Protein AF-A0A2X3H279-F1 (afdb_monomer_lite)

Organism: NCBI:txid1671902

Foldseek 3Di:
DPPPDDPQVVCVVCLVPADLVDAADEDEPQAALDWDDRRSDTYQRPPLLLQHWHKDWDDDPNDIDIDIDGRDDDHPNPDDGHHHD

Structure (mmCIF, N/CA/C/O backbone):
data_AF-A0A2X3H279-F1
#
_entry.id   AF-A0A2X3H279-F1
#
loop_
_atom_site.group_PDB
_atom_site.id
_atom_site.type_symbol
_atom_site.label_atom_id
_atom_site.label_alt_id
_atom_site.label_comp_id
_atom_site.label_asym_id
_atom_site.label_entity_id
_atom_site.label_seq_id
_atom_site.pdbx_PDB_ins_code
_atom_site.Cartn_x
_atom_site.Cartn_y
_atom_site.Cartn_z
_atom_site.occupancy
_atom_site.B_iso_or_equiv
_atom_site.auth_seq_id
_atom_site.auth_comp_id
_atom_site.auth_asym_id
_atom_site.auth_atom_id
_atom_site.pdbx_PDB_model_num
ATOM 1 N N . MET A 1 1 ? 4.939 -20.579 1.468 1.00 60.56 1 MET A N 1
ATOM 2 C CA . MET A 1 1 ? 4.066 -19.921 0.472 1.00 60.56 1 MET A CA 1
ATOM 3 C C . MET A 1 1 ? 4.070 -20.759 -0.786 1.00 60.56 1 MET A C 1
ATOM 5 O O . MET A 1 1 ? 5.153 -21.037 -1.288 1.00 60.56 1 MET A O 1
ATOM 9 N N . ASN A 1 2 ? 2.898 -21.178 -1.260 1.00 72.44 2 ASN A N 1
ATOM 10 C CA . ASN A 1 2 ? 2.780 -21.763 -2.590 1.00 72.44 2 ASN A CA 1
ATOM 11 C C . ASN A 1 2 ? 2.795 -20.612 -3.608 1.00 72.44 2 ASN A C 1
ATOM 13 O O . ASN A 1 2 ? 1.825 -19.860 -3.688 1.00 72.44 2 ASN A O 1
ATOM 17 N N . ARG A 1 3 ? 3.914 -20.437 -4.319 1.00 76.06 3 ARG A N 1
ATOM 18 C CA . ARG A 1 3 ? 4.103 -19.324 -5.265 1.00 76.06 3 ARG A CA 1
ATOM 19 C C . ARG A 1 3 ? 3.278 -19.480 -6.544 1.00 76.06 3 ARG A C 1
ATOM 21 O O . ARG A 1 3 ? 3.140 -18.499 -7.268 1.00 76.06 3 ARG A O 1
ATOM 28 N N . ASP A 1 4 ? 2.713 -20.662 -6.770 1.00 84.44 4 ASP A N 1
ATOM 29 C CA . ASP A 1 4 ? 1.917 -20.981 -7.957 1.00 84.44 4 ASP A CA 1
ATOM 30 C C . ASP A 1 4 ? 0.455 -20.536 -7.813 1.00 84.44 4 ASP A C 1
ATOM 32 O O . ASP A 1 4 ? -0.291 -20.491 -8.789 1.00 84.44 4 ASP A O 1
ATOM 36 N N . MET A 1 5 ? 0.032 -20.175 -6.598 1.00 87.75 5 MET A N 1
ATOM 37 C CA . MET A 1 5 ? -1.305 -19.640 -6.357 1.00 87.75 5 MET A CA 1
ATOM 38 C C . MET A 1 5 ? -1.429 -18.188 -6.841 1.00 87.75 5 MET A C 1
ATOM 40 O O . MET A 1 5 ? -0.469 -17.419 -6.723 1.00 87.75 5 MET A O 1
ATOM 44 N N . PRO A 1 6 ? -2.617 -17.745 -7.286 1.00 91.00 6 PRO A N 1
ATOM 45 C CA . PRO A 1 6 ? -2.872 -16.336 -7.563 1.00 91.00 6 PRO A CA 1
ATOM 46 C C . PRO A 1 6 ? -2.506 -15.438 -6.373 1.00 91.00 6 PRO A C 1
ATOM 48 O O . PRO A 1 6 ? -2.825 -15.744 -5.222 1.00 91.00 6 PRO A O 1
ATOM 51 N N . THR A 1 7 ? -1.870 -14.293 -6.640 1.00 91.50 7 THR A N 1
ATOM 52 C CA . THR A 1 7 ? -1.394 -13.361 -5.600 1.00 91.50 7 THR A CA 1
ATOM 53 C C . THR A 1 7 ? -2.489 -12.977 -4.601 1.00 91.50 7 THR A C 1
ATOM 55 O O . THR A 1 7 ? -2.249 -12.962 -3.398 1.00 91.50 7 THR A O 1
ATOM 58 N N . GLN A 1 8 ? -3.709 -12.719 -5.082 1.00 92.81 8 GLN A N 1
ATOM 59 C CA . GLN A 1 8 ? -4.858 -12.386 -4.235 1.00 92.81 8 GLN A CA 1
ATOM 60 C C . GLN A 1 8 ? -5.191 -13.506 -3.235 1.00 92.81 8 GLN A C 1
ATOM 62 O O . GLN A 1 8 ? -5.506 -13.223 -2.080 1.00 92.81 8 GLN A O 1
ATOM 67 N N . GLU A 1 9 ? -5.096 -14.772 -3.649 1.00 92.81 9 GLU A N 1
ATOM 68 C CA . GLU A 1 9 ? -5.380 -15.927 -2.790 1.00 92.81 9 GLU A CA 1
ATOM 69 C C . GLU A 1 9 ? -4.302 -16.113 -1.723 1.00 92.81 9 GLU A C 1
ATOM 71 O O . GLU A 1 9 ? -4.619 -16.330 -0.552 1.00 92.81 9 GLU A O 1
ATOM 76 N N . GLN A 1 10 ? -3.031 -15.929 -2.098 1.00 92.31 10 GLN A N 1
ATOM 77 C CA . GLN A 1 10 ? -1.913 -15.947 -1.149 1.00 92.31 10 GLN A CA 1
ATOM 78 C C . GLN A 1 10 ? -2.057 -14.877 -0.057 1.00 92.31 10 GLN A C 1
ATOM 80 O O . GLN A 1 10 ? -1.531 -15.051 1.039 1.00 92.31 10 GLN A O 1
ATOM 85 N N . LEU A 1 11 ? -2.775 -13.786 -0.337 1.00 94.69 11 LEU A N 1
ATOM 86 C CA . LEU A 1 11 ? -2.971 -12.662 0.575 1.00 94.69 11 LEU A CA 1
ATOM 87 C C . LEU A 1 11 ? -4.273 -12.726 1.385 1.00 94.69 11 LEU A C 1
ATOM 89 O O . LEU A 1 11 ? -4.519 -11.834 2.197 1.00 94.69 11 LEU A O 1
ATOM 93 N N . LEU A 1 12 ? -5.105 -13.763 1.236 1.00 95.19 12 LEU A N 1
ATOM 94 C CA . LEU A 1 12 ? -6.373 -13.864 1.977 1.00 95.19 12 LEU A CA 1
ATOM 95 C C . LEU A 1 12 ? -6.193 -13.861 3.503 1.00 95.19 12 LEU A C 1
ATOM 97 O O . LEU A 1 12 ? -7.100 -13.433 4.220 1.00 95.19 12 LEU A O 1
ATOM 101 N N . PHE A 1 13 ? -5.019 -14.257 4.008 1.00 94.75 13 PHE A N 1
ATOM 102 C CA . PHE A 1 13 ? -4.697 -14.155 5.434 1.00 94.75 13 PHE A CA 1
ATOM 103 C C . PHE A 1 13 ? -4.797 -12.711 5.957 1.00 94.75 13 PHE A C 1
ATOM 105 O O . PHE A 1 13 ? -5.175 -12.518 7.109 1.00 94.75 13 PHE A O 1
ATOM 112 N N . LEU A 1 14 ? -4.570 -11.694 5.110 1.00 96.44 14 LEU A N 1
ATOM 113 C CA . LEU A 1 14 ? -4.723 -10.287 5.490 1.00 96.44 14 LEU A CA 1
ATOM 114 C C . LEU A 1 14 ? -6.145 -9.978 5.963 1.00 96.44 14 LEU A C 1
ATOM 116 O O . LEU A 1 14 ? -6.303 -9.228 6.918 1.00 96.44 14 LEU A O 1
ATOM 120 N N . LYS A 1 15 ? -7.172 -10.576 5.339 1.00 96.56 15 LYS A N 1
ATOM 121 C CA . LYS A 1 15 ? -8.567 -10.435 5.789 1.00 96.56 15 LYS A CA 1
ATOM 122 C C . LYS A 1 15 ? -8.815 -11.147 7.116 1.00 96.56 15 LYS A C 1
ATOM 124 O O . LYS A 1 15 ? -9.566 -10.633 7.934 1.00 96.56 15 LYS A O 1
ATOM 129 N N . LYS A 1 16 ? -8.198 -12.314 7.324 1.00 96.31 16 LYS A N 1
ATOM 130 C CA . LYS A 1 16 ? -8.349 -13.113 8.551 1.00 96.31 16 LYS A CA 1
ATOM 131 C C . LYS A 1 16 ? -7.690 -12.448 9.763 1.00 96.31 16 LYS A C 1
ATOM 133 O O . LYS A 1 16 ? -8.200 -12.559 10.869 1.00 96.31 16 LYS A O 1
ATOM 138 N N . GLU A 1 17 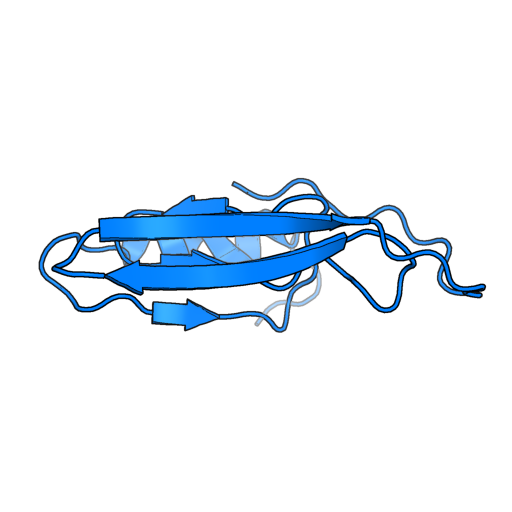? -6.559 -11.783 9.555 1.00 96.50 17 GLU A N 1
ATOM 139 C CA . GLU A 1 17 ? -5.750 -11.163 10.613 1.00 96.50 17 GLU A CA 1
ATOM 140 C C . GLU A 1 17 ? -5.995 -9.656 10.783 1.00 96.50 17 GLU A C 1
ATOM 142 O O . GLU A 1 17 ? -5.348 -9.006 11.609 1.00 96.50 17 GLU A O 1
ATOM 147 N N . ALA A 1 18 ? -6.851 -9.069 9.951 1.00 97.50 18 ALA A N 1
ATOM 148 C CA . ALA A 1 18 ? -7.268 -7.682 10.066 1.00 97.50 18 ALA A CA 1
ATOM 149 C C . ALA A 1 18 ? -8.128 -7.493 11.328 1.00 97.50 18 ALA A C 1
ATOM 151 O O . ALA A 1 18 ? -9.054 -8.264 11.567 1.00 97.50 18 ALA A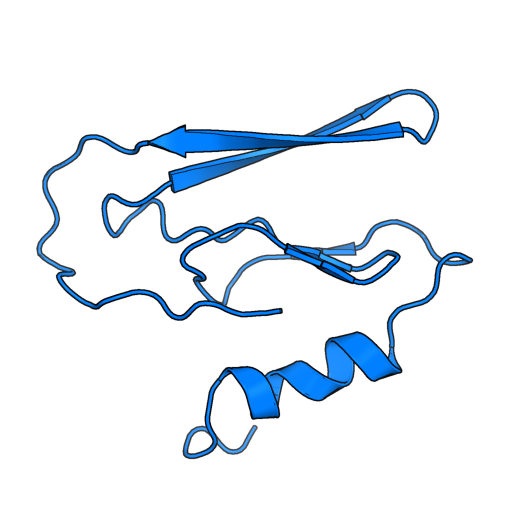 O 1
ATOM 152 N N . SER A 1 19 ? -7.813 -6.467 12.122 1.00 97.62 19 SER A N 1
ATOM 153 C CA . SER A 1 19 ? -8.592 -6.060 13.299 1.00 97.62 19 SER A CA 1
ATOM 154 C C . SER A 1 19 ? -8.604 -4.538 13.425 1.00 97.62 19 SER A C 1
ATOM 156 O O . SER A 1 19 ? -7.557 -3.912 13.286 1.00 97.62 19 SER A O 1
ATOM 158 N N . ASN A 1 20 ? -9.753 -3.925 13.720 1.00 94.56 20 ASN A N 1
ATOM 159 C CA . ASN A 1 20 ? -9.826 -2.489 14.034 1.00 94.56 20 ASN A CA 1
ATOM 160 C C . ASN A 1 20 ? -9.293 -2.151 15.437 1.00 94.56 20 ASN A C 1
ATOM 162 O O . ASN A 1 20 ? -9.007 -0.987 15.701 1.00 94.56 20 ASN A O 1
ATOM 166 N N . ASP A 1 21 ? -9.123 -3.154 16.300 1.00 96.12 21 ASP A N 1
AT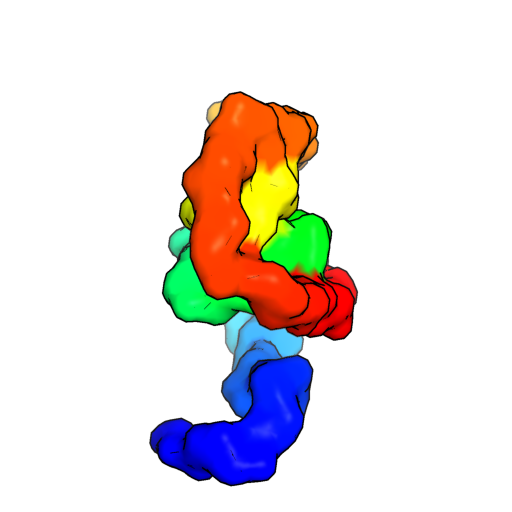OM 167 C CA . ASP A 1 21 ? -8.651 -2.981 17.680 1.00 96.12 21 ASP A CA 1
ATOM 168 C C . ASP A 1 21 ? -7.117 -3.017 17.789 1.00 96.12 21 ASP A C 1
ATOM 170 O O . ASP A 1 21 ? -6.552 -2.861 18.870 1.00 96.12 21 ASP A O 1
ATOM 174 N N . LEU A 1 22 ? -6.423 -3.238 16.668 1.00 95.44 22 LEU A N 1
ATOM 175 C CA . LEU A 1 22 ? -4.967 -3.292 16.597 1.00 95.44 22 LEU A CA 1
ATOM 176 C C . LEU A 1 22 ? -4.391 -2.049 15.897 1.00 95.44 22 LEU A C 1
ATOM 178 O O . LEU A 1 22 ? -5.047 -1.465 15.030 1.00 95.44 22 LEU A O 1
ATOM 182 N N . PRO A 1 23 ? -3.134 -1.665 16.198 1.00 95.62 23 PRO A N 1
ATOM 183 C CA . PRO A 1 23 ? -2.461 -0.569 15.507 1.00 95.62 23 PRO A CA 1
ATOM 184 C C . PRO A 1 23 ? -2.396 -0.776 13.991 1.00 95.62 23 PRO A C 1
ATOM 186 O O . PRO A 1 23 ? -2.391 -1.912 13.501 1.00 95.62 23 PRO A O 1
ATOM 189 N N . PHE A 1 24 ? -2.281 0.325 13.243 1.00 96.94 24 PHE A N 1
ATOM 190 C CA . PHE A 1 24 ? -2.064 0.262 11.801 1.00 96.94 24 PHE A CA 1
ATOM 191 C C . PHE A 1 24 ? -0.775 -0.496 11.468 1.00 96.94 24 PHE A C 1
ATOM 193 O O . PHE A 1 24 ? 0.311 -0.137 11.917 1.00 96.94 24 PHE A O 1
ATOM 200 N N . HIS A 1 25 ? -0.904 -1.519 10.631 1.00 97.38 25 HIS A N 1
ATOM 201 C CA . HIS A 1 25 ? 0.201 -2.235 10.020 1.00 97.38 25 HIS A CA 1
ATOM 202 C C . HIS A 1 25 ? 0.354 -1.750 8.579 1.00 97.38 25 HIS A C 1
ATOM 204 O O . HIS A 1 25 ? -0.452 -2.099 7.715 1.00 97.38 25 HIS A O 1
ATOM 210 N N . PHE A 1 26 ? 1.381 -0.940 8.336 1.00 98.00 26 PHE A N 1
ATOM 211 C CA . PHE A 1 26 ? 1.751 -0.488 6.999 1.00 98.00 26 PHE A CA 1
ATOM 212 C C . PHE A 1 26 ? 2.673 -1.505 6.349 1.00 98.00 26 PHE A C 1
ATOM 214 O O . PHE A 1 26 ? 3.663 -1.910 6.955 1.00 98.00 26 PHE A O 1
ATOM 221 N N . PHE A 1 27 ? 2.366 -1.905 5.122 1.00 97.50 27 PHE A N 1
ATOM 222 C CA . PHE A 1 27 ? 3.150 -2.913 4.424 1.00 97.50 27 PHE A CA 1
ATOM 223 C C . PHE A 1 27 ? 3.241 -2.649 2.921 1.00 97.50 27 PH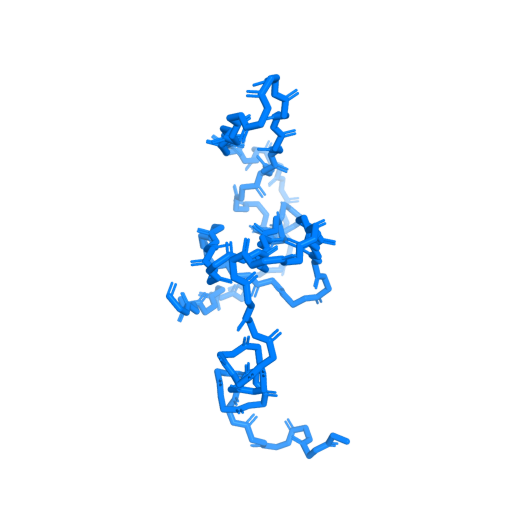E A C 1
ATOM 225 O O . PHE A 1 27 ? 2.462 -1.897 2.329 1.00 97.50 27 PHE A O 1
ATOM 232 N N . GLY A 1 28 ? 4.229 -3.300 2.316 1.00 95.31 28 GLY A N 1
ATOM 233 C CA . GLY A 1 28 ? 4.481 -3.301 0.882 1.00 95.31 28 GLY A CA 1
ATOM 234 C C . GLY A 1 28 ? 4.874 -4.696 0.411 1.00 95.31 28 GLY A C 1
ATOM 235 O O . GLY A 1 28 ? 4.237 -5.665 0.818 1.00 95.31 28 GLY A O 1
ATOM 236 N N . HIS A 1 29 ? 5.937 -4.795 -0.391 1.00 93.75 29 HIS A N 1
ATOM 237 C CA . HIS A 1 29 ? 6.537 -6.032 -0.917 1.00 93.75 29 HIS A CA 1
ATOM 238 C C . HIS A 1 29 ? 5.768 -6.691 -2.071 1.00 93.75 29 HIS A C 1
ATOM 240 O O . HIS A 1 29 ? 6.390 -7.236 -2.982 1.00 93.75 29 HIS A O 1
ATOM 246 N N . VAL A 1 30 ? 4.435 -6.643 -2.049 1.00 93.88 30 VAL A N 1
ATOM 247 C CA . VAL A 1 30 ? 3.595 -7.091 -3.165 1.00 93.88 30 VAL A CA 1
ATOM 248 C C . VAL A 1 30 ? 2.996 -5.878 -3.863 1.00 93.88 30 VAL A C 1
ATOM 250 O O . VAL A 1 30 ? 2.087 -5.238 -3.331 1.00 93.88 30 VAL A O 1
ATOM 253 N N . ALA A 1 31 ? 3.488 -5.587 -5.066 1.00 95.44 31 ALA A N 1
ATOM 254 C CA . ALA A 1 31 ? 3.013 -4.464 -5.859 1.00 95.44 31 ALA A CA 1
ATOM 255 C C . ALA A 1 31 ? 1.557 -4.664 -6.327 1.00 95.44 31 ALA A C 1
ATOM 257 O O . ALA A 1 31 ? 1.201 -5.714 -6.869 1.00 95.44 31 ALA A O 1
ATOM 258 N N . SER A 1 32 ? 0.730 -3.635 -6.141 1.00 96.94 32 SER A N 1
ATOM 259 C CA . SER A 1 32 ? -0.663 -3.544 -6.607 1.00 96.94 32 SER A CA 1
ATOM 260 C C . SER A 1 32 ? -0.835 -2.305 -7.481 1.00 96.94 32 SER A C 1
ATOM 262 O O . SER A 1 32 ? -0.114 -1.323 -7.315 1.00 96.94 32 SER A O 1
ATOM 264 N N . ALA A 1 33 ? -1.811 -2.318 -8.386 1.00 96.88 33 ALA A N 1
ATOM 265 C CA . ALA A 1 33 ? -2.150 -1.152 -9.198 1.00 96.88 33 ALA A CA 1
ATOM 266 C C . ALA A 1 33 ? -2.553 0.049 -8.322 1.00 96.88 33 ALA A C 1
ATOM 268 O O . ALA A 1 33 ? -2.155 1.178 -8.599 1.00 96.88 33 ALA A O 1
ATOM 269 N N . ASN A 1 34 ? -3.270 -0.211 -7.222 1.00 97.69 34 ASN A N 1
ATOM 270 C CA . ASN A 1 34 ? -3.718 0.798 -6.266 1.00 97.69 34 ASN A CA 1
ATOM 271 C C . ASN A 1 34 ? -3.359 0.386 -4.834 1.00 97.69 34 ASN A C 1
ATOM 273 O O . ASN A 1 34 ? -3.279 -0.805 -4.518 1.00 97.69 34 ASN A O 1
ATOM 277 N N . ALA A 1 35 ? -3.199 1.382 -3.964 1.00 97.88 35 ALA A N 1
ATOM 278 C CA . ALA A 1 35 ? -3.130 1.164 -2.529 1.00 97.88 35 ALA A CA 1
ATOM 279 C C . ALA A 1 35 ? -4.494 0.697 -2.013 1.00 97.88 35 ALA A C 1
ATOM 281 O O . ALA A 1 35 ? -5.532 1.175 -2.475 1.00 97.88 35 ALA A O 1
ATOM 282 N N . PHE A 1 36 ? -4.493 -0.200 -1.034 1.00 97.62 36 PHE A N 1
ATOM 283 C CA . PHE A 1 36 ? -5.715 -0.714 -0.426 1.00 97.62 36 PHE A CA 1
ATOM 284 C C . PHE A 1 36 ? -5.594 -0.767 1.095 1.00 97.62 36 PHE A C 1
ATOM 286 O O . PHE A 1 36 ? -4.505 -0.710 1.678 1.00 97.62 36 PHE A O 1
ATOM 293 N N . ARG A 1 37 ? -6.741 -0.882 1.761 1.00 96.94 37 ARG A N 1
ATOM 294 C CA . ARG A 1 37 ? -6.816 -0.991 3.216 1.00 96.94 37 ARG A CA 1
ATOM 295 C C . ARG A 1 37 ? -7.840 -2.040 3.616 1.00 96.94 37 ARG A C 1
ATOM 297 O O . ARG A 1 37 ? -8.977 -2.009 3.160 1.00 96.94 37 ARG A O 1
ATOM 304 N N . ILE A 1 38 ? -7.450 -2.911 4.543 1.00 97.38 38 ILE A N 1
ATOM 305 C CA . ILE A 1 38 ? -8.325 -3.895 5.184 1.00 97.38 38 ILE A CA 1
ATOM 306 C C . ILE A 1 38 ? -8.205 -3.690 6.696 1.00 97.38 38 ILE A C 1
ATOM 308 O O . ILE A 1 38 ? -7.253 -4.152 7.319 1.00 97.38 38 ILE A O 1
ATOM 312 N N . GLN A 1 39 ? -9.154 -2.959 7.286 1.00 96.56 39 GLN A N 1
ATOM 313 C CA . GLN A 1 39 ? -9.136 -2.565 8.706 1.00 96.56 39 GLN A CA 1
ATOM 314 C C . GLN A 1 39 ? -7.810 -1.889 9.105 1.00 96.56 39 GLN A C 1
ATOM 316 O O . GLN A 1 39 ? -7.524 -0.798 8.607 1.00 96.56 39 GLN A O 1
ATOM 321 N N . ASN A 1 40 ? -6.989 -2.497 9.967 1.00 97.06 40 ASN A N 1
ATOM 322 C CA . ASN A 1 40 ? -5.680 -1.968 10.342 1.00 97.06 40 ASN A CA 1
ATOM 323 C C . ASN A 1 40 ? -4.550 -2.302 9.355 1.00 97.06 40 ASN A C 1
ATOM 325 O O . ASN A 1 40 ? -3.453 -1.775 9.509 1.00 97.06 40 ASN A O 1
ATOM 329 N N . LYS A 1 41 ? -4.771 -3.155 8.351 1.00 98.06 41 LYS A N 1
ATOM 330 C CA . LYS A 1 41 ? -3.765 -3.495 7.334 1.00 98.06 41 LYS A CA 1
ATOM 331 C C . LYS A 1 41 ? -3.798 -2.437 6.228 1.00 98.06 41 LYS A C 1
ATOM 333 O O . LYS A 1 41 ? -4.811 -2.297 5.545 1.00 98.06 41 LYS A O 1
ATOM 338 N N . VAL A 1 42 ? -2.706 -1.698 6.051 1.00 98.19 42 VAL A N 1
ATOM 339 C CA . VAL A 1 42 ? -2.589 -0.590 5.093 1.00 98.19 42 VAL A CA 1
ATOM 340 C C . VAL A 1 42 ? -1.473 -0.886 4.099 1.00 98.19 42 VAL A C 1
ATOM 342 O O . VAL A 1 42 ? -0.302 -0.939 4.465 1.00 98.19 42 VAL A O 1
ATOM 345 N N . HIS A 1 43 ? -1.829 -1.068 2.836 1.00 98.50 43 HIS A N 1
ATOM 346 C CA . HIS A 1 43 ? -0.874 -1.336 1.768 1.00 98.50 43 HIS A CA 1
ATOM 347 C C . HIS A 1 43 ? -0.418 -0.036 1.097 1.00 98.50 43 HIS A C 1
ATOM 349 O O . HIS A 1 43 ? -1.240 0.846 0.852 1.00 98.50 43 HIS A O 1
ATOM 355 N N . LEU A 1 44 ? 0.881 0.082 0.798 1.00 98.56 44 LEU A N 1
ATOM 356 C CA . LEU A 1 44 ? 1.468 1.257 0.128 1.00 98.56 44 LEU A CA 1
ATOM 357 C C . LEU A 1 44 ? 2.302 0.913 -1.119 1.00 98.56 44 LEU A C 1
ATOM 359 O O . LEU A 1 44 ? 2.713 1.818 -1.850 1.00 98.56 44 LEU A O 1
ATOM 363 N N . ASP A 1 45 ? 2.568 -0.368 -1.386 1.00 97.88 45 ASP A N 1
ATOM 364 C CA . ASP A 1 45 ? 3.409 -0.773 -2.518 1.00 97.88 45 ASP A CA 1
ATOM 365 C C . ASP A 1 45 ? 2.630 -0.738 -3.830 1.00 97.88 45 ASP A C 1
ATOM 367 O O . ASP A 1 45 ? 2.061 -1.717 -4.305 1.00 97.88 45 ASP A O 1
ATOM 371 N N . THR A 1 46 ? 2.609 0.444 -4.419 1.00 98.00 46 THR A N 1
ATOM 372 C CA . THR A 1 46 ? 1.897 0.718 -5.666 1.00 98.00 46 THR A CA 1
ATOM 373 C C . THR A 1 46 ? 2.803 0.623 -6.887 1.00 98.00 46 THR A C 1
ATOM 375 O O . THR A 1 46 ? 2.505 1.193 -7.931 1.00 98.00 46 THR A O 1
ATOM 378 N N . GLY A 1 47 ? 3.920 -0.104 -6.772 1.00 96.19 47 GLY A N 1
ATOM 379 C CA . GLY A 1 47 ? 4.805 -0.370 -7.898 1.00 96.19 47 GLY A CA 1
ATOM 380 C C . GLY A 1 47 ? 5.412 0.894 -8.501 1.00 96.19 47 GLY A C 1
ATOM 381 O O . GLY A 1 47 ? 5.448 1.024 -9.719 1.00 96.19 47 GLY A O 1
ATOM 382 N N . CYS A 1 48 ? 5.910 1.817 -7.671 1.00 96.06 48 CYS A N 1
ATOM 383 C CA . CYS A 1 48 ? 6.563 3.046 -8.136 1.00 96.06 48 CYS A CA 1
ATOM 384 C C . CYS A 1 48 ? 7.606 2.747 -9.224 1.00 96.06 48 CYS A C 1
ATOM 386 O O . CYS A 1 48 ? 7.529 3.323 -10.298 1.00 96.06 48 CYS A O 1
ATOM 388 N N . VAL A 1 49 ? 8.499 1.771 -9.012 1.00 93.50 49 VAL A N 1
ATOM 389 C CA . VAL A 1 49 ? 9.546 1.379 -9.982 1.00 93.50 49 VAL A CA 1
ATOM 390 C C . VAL A 1 49 ? 8.998 0.895 -11.338 1.00 93.50 49 VAL A C 1
ATOM 392 O O . VAL A 1 49 ? 9.679 1.017 -12.354 1.00 93.50 49 VAL A O 1
ATOM 395 N N . HIS A 1 50 ? 7.748 0.430 -11.377 1.00 94.19 50 HIS A N 1
ATOM 396 C CA . HIS A 1 50 ? 7.018 0.062 -12.596 1.00 94.19 50 HIS A CA 1
ATOM 397 C C . HIS A 1 50 ? 6.368 1.269 -13.295 1.00 94.19 50 HIS A C 1
ATOM 399 O O . HIS A 1 50 ? 5.474 1.089 -14.115 1.00 94.19 50 HIS A O 1
ATOM 405 N N . SER A 1 51 ? 6.759 2.496 -12.937 1.00 94.62 51 SER A N 1
ATOM 406 C CA . SER A 1 51 ? 6.174 3.742 -13.450 1.00 94.62 51 SER A CA 1
ATOM 407 C C . SER A 1 51 ? 4.664 3.844 -13.205 1.00 94.62 51 SER A C 1
ATOM 409 O O . SER A 1 51 ? 3.933 4.440 -13.991 1.00 94.62 51 SER A O 1
ATOM 411 N N . ASN A 1 52 ? 4.190 3.248 -12.102 1.00 96.12 52 ASN A N 1
ATOM 412 C CA . ASN A 1 52 ? 2.804 3.358 -11.660 1.00 96.12 52 ASN A CA 1
ATOM 413 C C . ASN A 1 52 ? 2.660 4.511 -10.656 1.00 96.12 52 ASN A C 1
ATOM 415 O O . ASN A 1 52 ? 2.698 5.675 -11.052 1.00 96.12 52 ASN A O 1
ATOM 419 N N . LEU A 1 53 ? 2.526 4.224 -9.357 1.00 97.56 53 LEU A N 1
ATOM 420 C CA . LEU A 1 53 ? 2.331 5.254 -8.338 1.00 97.56 53 LEU A CA 1
ATOM 421 C C . LEU A 1 53 ? 3.389 5.162 -7.233 1.00 97.56 53 LEU A C 1
ATOM 423 O O . LEU A 1 53 ? 3.822 4.076 -6.842 1.00 97.56 53 LEU A O 1
ATOM 427 N N . LEU A 1 54 ? 3.754 6.313 -6.672 1.00 97.81 54 LEU A N 1
ATOM 428 C CA . LEU A 1 54 ? 4.379 6.422 -5.359 1.00 97.81 54 LEU A CA 1
ATOM 429 C C . LEU A 1 54 ? 3.295 6.774 -4.339 1.00 97.81 54 LEU A C 1
ATOM 431 O O . LEU A 1 54 ? 2.632 7.805 -4.461 1.00 97.81 54 LEU A O 1
ATOM 435 N N . THR A 1 55 ? 3.114 5.926 -3.329 1.00 98.69 55 THR A N 1
ATOM 436 C CA . THR A 1 55 ? 2.068 6.107 -2.316 1.00 98.69 55 THR A CA 1
ATOM 437 C C . THR A 1 55 ? 2.657 6.431 -0.952 1.00 98.69 55 THR A C 1
ATOM 439 O O . THR A 1 55 ? 3.596 5.787 -0.492 1.00 98.69 55 THR A O 1
ATOM 442 N N . ALA A 1 56 ? 2.054 7.410 -0.284 1.00 98.19 56 ALA A N 1
ATOM 443 C CA . ALA A 1 56 ? 2.342 7.801 1.083 1.00 98.19 56 ALA A CA 1
ATOM 444 C C . ALA A 1 56 ? 1.094 7.663 1.964 1.00 98.19 56 ALA A C 1
ATOM 446 O O . ALA A 1 56 ? -0.039 7.864 1.516 1.00 98.19 56 ALA A O 1
ATOM 447 N N . ALA A 1 57 ? 1.322 7.379 3.243 1.00 97.81 57 ALA A N 1
ATOM 448 C CA . ALA A 1 57 ? 0.317 7.459 4.290 1.00 97.81 57 ALA A CA 1
ATOM 449 C C . ALA A 1 57 ? 0.705 8.534 5.308 1.00 97.81 57 ALA A C 1
ATOM 451 O O . ALA A 1 57 ? 1.872 8.682 5.664 1.00 97.81 57 ALA A O 1
ATOM 452 N N . THR A 1 58 ? -0.283 9.270 5.804 1.00 97.50 58 THR A N 1
ATOM 453 C CA . THR A 1 58 ? -0.117 10.247 6.881 1.00 97.50 58 THR A CA 1
ATOM 454 C C . THR A 1 58 ? -1.098 9.919 7.993 1.00 97.50 58 THR A C 1
ATOM 456 O O . THR A 1 58 ? -2.297 9.790 7.741 1.00 97.50 58 THR A O 1
ATOM 459 N N . ILE A 1 59 ? -0.587 9.798 9.218 1.00 95.88 59 ILE A N 1
ATOM 460 C CA . ILE A 1 59 ? -1.401 9.627 10.421 1.00 95.88 59 ILE A CA 1
ATOM 461 C C . ILE A 1 59 ? -1.401 10.938 11.199 1.00 95.88 59 ILE A C 1
ATOM 463 O O . ILE A 1 59 ? -0.344 11.493 11.484 1.00 95.88 59 ILE A O 1
ATOM 467 N N . HIS A 1 60 ? -2.586 11.411 11.572 1.00 94.88 60 HIS A N 1
ATOM 468 C CA . HIS A 1 60 ? -2.754 12.555 12.460 1.00 94.88 60 HIS A CA 1
ATOM 469 C C . HIS A 1 60 ? -3.962 12.326 13.370 1.00 94.88 60 HIS A C 1
ATOM 471 O O . HIS A 1 60 ? -5.070 12.136 12.873 1.00 94.88 60 HIS A O 1
ATOM 477 N N . ASN A 1 61 ? -3.758 12.334 14.692 1.00 88.62 61 ASN A N 1
ATOM 478 C CA . ASN A 1 61 ? -4.807 12.119 15.702 1.00 88.62 61 ASN A CA 1
ATOM 479 C C . ASN A 1 61 ? -5.731 10.930 15.372 1.00 88.62 61 ASN A C 1
ATOM 481 O O . ASN A 1 61 ? -6.946 11.081 15.330 1.00 88.62 61 ASN A O 1
ATOM 485 N N . GLN A 1 62 ? -5.144 9.762 15.081 1.00 84.81 62 GLN A N 1
ATOM 486 C CA . GLN A 1 62 ? -5.837 8.510 14.705 1.00 84.81 62 GLN A CA 1
ATOM 487 C C . GLN A 1 62 ? -6.515 8.515 13.320 1.00 84.81 62 GLN A C 1
ATOM 489 O O . GLN A 1 62 ? -6.951 7.467 12.845 1.00 84.81 62 GLN A O 1
ATOM 494 N N . SER A 1 63 ? -6.547 9.650 12.617 1.00 91.12 63 SER A N 1
ATOM 495 C CA . SER A 1 63 ? -6.972 9.715 11.220 1.00 91.12 63 SER A CA 1
ATOM 496 C C . SER A 1 63 ? -5.840 9.279 10.295 1.00 91.12 63 SER A C 1
ATOM 498 O O . SER A 1 63 ? -4.719 9.780 10.397 1.00 91.12 63 SER A O 1
ATOM 500 N N . LEU A 1 64 ? -6.146 8.366 9.374 1.00 96.06 64 LEU A N 1
ATOM 501 C CA . LEU A 1 64 ? -5.245 7.910 8.322 1.00 96.06 64 LEU A CA 1
ATOM 502 C C . LEU A 1 64 ? -5.668 8.516 6.981 1.00 96.06 64 LEU A C 1
ATOM 504 O O . LEU A 1 64 ? -6.800 8.318 6.539 1.00 96.06 64 LEU A O 1
ATOM 508 N N . LYS A 1 65 ? -4.736 9.188 6.305 1.00 97.50 65 LYS A N 1
ATOM 509 C CA . LYS A 1 65 ? -4.880 9.642 4.917 1.00 97.50 65 LYS A CA 1
ATOM 510 C C . LYS A 1 65 ? -3.869 8.921 4.036 1.00 97.50 65 LYS A C 1
ATOM 512 O O . LYS A 1 65 ? -2.701 8.835 4.400 1.00 97.50 65 LYS A O 1
ATOM 517 N N . ILE A 1 66 ? -4.314 8.433 2.883 1.00 97.94 66 ILE A N 1
ATOM 518 C CA . ILE A 1 66 ? -3.462 7.802 1.868 1.00 97.94 66 ILE A CA 1
ATOM 519 C C . ILE A 1 66 ? -3.473 8.701 0.636 1.00 97.94 66 ILE A C 1
ATOM 521 O O . ILE A 1 66 ? -4.534 9.169 0.219 1.00 97.94 66 ILE A O 1
ATOM 525 N N . LYS A 1 67 ? -2.295 8.966 0.074 1.00 98.12 67 LYS A N 1
ATOM 526 C CA . LYS A 1 67 ? -2.127 9.753 -1.146 1.00 98.12 67 LYS A CA 1
ATOM 527 C C . LYS A 1 67 ? -1.158 9.042 -2.075 1.00 98.12 67 LYS A C 1
ATOM 529 O O . LYS A 1 67 ? -0.079 8.646 -1.645 1.00 98.12 67 LYS A O 1
ATOM 534 N N . SER A 1 68 ? -1.523 8.960 -3.344 1.00 98.19 68 SER A N 1
ATOM 535 C CA . SER A 1 68 ? -0.682 8.409 -4.402 1.00 98.19 68 SER A CA 1
ATOM 536 C C . SER A 1 68 ? -0.387 9.488 -5.436 1.00 98.19 68 SER A C 1
ATOM 538 O O . SER A 1 68 ? -1.252 10.315 -5.731 1.00 98.19 68 SER A O 1
ATOM 540 N N . ILE A 1 69 ? 0.831 9.494 -5.967 1.00 98.06 69 ILE A N 1
ATOM 541 C CA . ILE A 1 69 ? 1.235 10.355 -7.082 1.00 98.06 69 ILE A CA 1
ATOM 542 C C . ILE A 1 69 ? 1.762 9.482 -8.227 1.00 98.06 69 ILE A C 1
ATOM 544 O O . ILE A 1 69 ? 2.438 8.494 -7.939 1.00 98.06 69 ILE A O 1
ATOM 548 N N . PRO A 1 70 ? 1.467 9.806 -9.497 1.00 97.31 70 PRO A N 1
ATOM 549 C CA . PRO A 1 70 ? 2.056 9.102 -10.630 1.00 97.31 70 PRO A CA 1
ATOM 550 C C . PRO A 1 70 ? 3.579 9.225 -10.660 1.00 97.31 70 PRO A C 1
ATOM 552 O O . PRO A 1 70 ? 4.130 10.297 -10.399 1.00 97.31 70 PRO A O 1
ATOM 555 N N . SER A 1 71 ? 4.246 8.127 -11.000 1.00 94.44 71 SER A N 1
ATOM 556 C CA . SER A 1 71 ? 5.688 8.091 -11.230 1.00 94.44 71 SER A CA 1
ATOM 557 C C . SER A 1 71 ? 5.975 8.269 -12.719 1.00 94.44 71 SER A C 1
ATOM 559 O O . SER A 1 71 ? 5.464 7.523 -13.549 1.00 94.44 71 SER A O 1
ATOM 561 N N . HIS A 1 72 ? 6.801 9.257 -13.065 1.00 90.06 72 HIS A N 1
ATOM 562 C CA . HIS A 1 72 ? 7.127 9.615 -14.450 1.00 90.06 72 HIS A CA 1
ATOM 563 C C . HIS A 1 72 ? 8.600 9.348 -14.760 1.00 90.06 72 HIS A C 1
ATOM 565 O O . HIS A 1 72 ? 9.372 10.268 -15.021 1.00 90.06 72 HIS A O 1
ATOM 571 N N . HIS A 1 73 ? 8.996 8.080 -14.708 1.00 91.06 73 HIS A N 1
ATOM 572 C CA . HIS A 1 73 ? 10.320 7.635 -15.141 1.00 91.06 73 HIS A CA 1
ATOM 573 C C . HIS A 1 73 ? 10.204 6.545 -16.198 1.00 91.06 73 HIS A C 1
ATOM 575 O O . HIS A 1 73 ? 9.191 5.851 -16.287 1.00 91.06 73 HIS A O 1
ATOM 581 N N . GLU A 1 74 ? 11.249 6.396 -17.002 1.00 88.19 74 GLU A N 1
ATOM 582 C CA . GLU A 1 74 ? 11.357 5.286 -17.944 1.00 88.19 74 GLU A C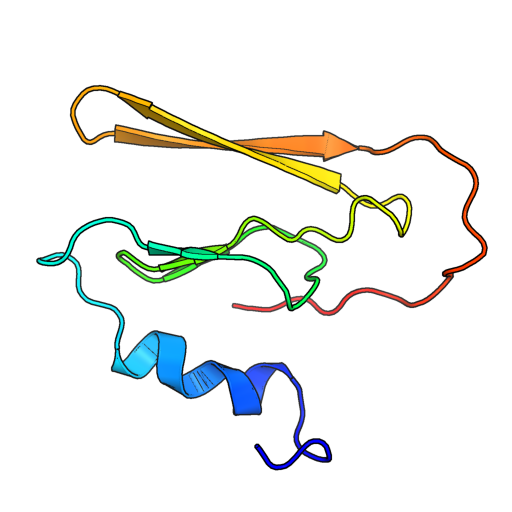A 1
ATOM 583 C C . GLU A 1 74 ? 11.571 3.978 -17.178 1.00 88.19 74 GLU A C 1
ATOM 585 O O . GLU A 1 74 ? 12.362 3.913 -16.234 1.00 88.19 74 GLU A O 1
ATOM 590 N N . THR A 1 75 ? 10.854 2.928 -17.568 1.00 86.12 75 THR A N 1
ATOM 591 C CA . THR A 1 75 ? 10.986 1.595 -16.980 1.00 86.12 75 THR A CA 1
ATOM 592 C C . THR A 1 75 ? 10.957 0.546 -18.077 1.00 86.12 75 THR A C 1
ATOM 594 O O . THR A 1 75 ? 10.299 0.718 -19.097 1.00 86.12 75 THR A O 1
ATOM 597 N N . THR A 1 76 ? 11.671 -0.554 -17.862 1.00 85.19 76 THR A N 1
ATOM 598 C CA . THR A 1 76 ? 11.603 -1.755 -18.710 1.00 85.19 76 THR A CA 1
ATOM 599 C C . THR A 1 76 ? 10.627 -2.792 -18.147 1.00 85.19 76 THR A C 1
ATOM 601 O O . THR A 1 76 ? 10.475 -3.883 -18.697 1.00 85.19 76 THR A O 1
ATOM 604 N N . LEU A 1 77 ? 9.979 -2.484 -17.018 1.00 81.75 77 LEU A N 1
ATOM 605 C CA . LEU A 1 77 ? 9.105 -3.392 -16.287 1.00 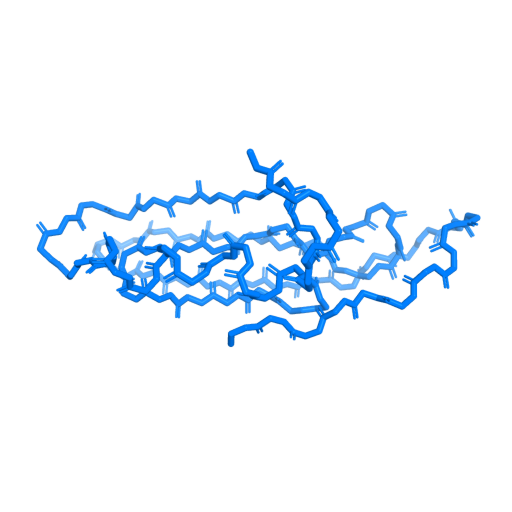81.75 77 LEU A CA 1
ATOM 606 C C . LEU A 1 77 ? 7.637 -3.221 -16.712 1.00 81.75 77 LEU A C 1
ATOM 608 O O . LEU A 1 77 ? 6.802 -2.826 -15.900 1.00 81.75 77 LEU A O 1
ATOM 612 N N . ASP A 1 78 ? 7.305 -3.609 -17.945 1.00 69.50 78 ASP A N 1
ATOM 613 C CA . ASP A 1 78 ? 5.966 -3.478 -18.565 1.00 69.50 78 ASP A CA 1
ATOM 614 C C . ASP A 1 78 ? 4.881 -4.424 -18.006 1.00 69.50 78 ASP A C 1
ATOM 616 O O . ASP A 1 78 ? 3.845 -4.688 -18.626 1.00 69.50 78 ASP A O 1
ATOM 620 N N . LYS A 1 79 ? 5.081 -4.985 -16.810 1.00 79.31 79 LYS A N 1
ATOM 621 C CA . LYS A 1 79 ? 4.115 -5.918 -16.231 1.00 79.31 79 LYS A CA 1
ATOM 622 C C . LYS A 1 79 ? 2.915 -5.159 -15.669 1.00 79.31 79 LYS A C 1
ATOM 624 O O . LYS A 1 79 ? 3.048 -4.393 -14.718 1.00 79.31 79 LYS A O 1
ATOM 629 N N . LYS A 1 80 ? 1.719 -5.472 -16.179 1.00 88.50 80 LYS A N 1
ATOM 630 C CA . LYS A 1 80 ? 0.456 -4.994 -15.601 1.00 88.50 80 LYS A CA 1
ATOM 631 C C . LYS A 1 80 ? 0.355 -5.420 -14.133 1.00 88.50 80 LYS A C 1
ATOM 633 O O . LYS A 1 80 ? 0.331 -6.615 -13.827 1.00 88.50 80 LYS A O 1
ATOM 638 N N . LEU A 1 81 ? 0.295 -4.436 -13.239 1.00 93.81 81 LEU A N 1
ATOM 639 C CA . LEU A 1 81 ? 0.117 -4.672 -11.811 1.00 93.81 81 LEU A CA 1
ATOM 640 C C . LEU A 1 81 ? -1.298 -5.208 -11.534 1.00 93.81 81 LEU A C 1
ATOM 642 O O . LEU A 1 81 ? -2.259 -4.772 -12.176 1.00 93.81 81 LEU A O 1
ATOM 646 N N . PRO A 1 82 ? -1.452 -6.163 -10.602 1.00 94.94 82 PRO A N 1
ATOM 647 C CA . PRO A 1 82 ? -2.762 -6.687 -10.245 1.00 94.94 82 PRO A CA 1
ATOM 648 C C . PRO A 1 82 ? -3.574 -5.640 -9.478 1.00 94.94 82 PRO A C 1
ATOM 650 O O . PRO A 1 82 ? -3.022 -4.858 -8.706 1.00 94.94 82 PRO A O 1
ATOM 653 N N . HIS A 1 83 ? -4.898 -5.675 -9.627 1.00 95.56 83 HIS A N 1
ATOM 654 C CA . HIS A 1 83 ? -5.791 -5.052 -8.655 1.00 95.56 83 HIS A CA 1
ATOM 655 C C . HIS A 1 83 ? -6.015 -6.049 -7.521 1.00 95.56 83 HIS A C 1
ATOM 657 O O . HIS A 1 83 ? -6.607 -7.109 -7.727 1.00 95.56 83 HIS A O 1
ATOM 663 N N . LEU A 1 84 ? -5.485 -5.721 -6.349 1.00 94.88 84 LEU A N 1
ATOM 664 C CA . LEU A 1 84 ? -5.766 -6.430 -5.107 1.00 94.88 84 LEU A CA 1
ATOM 665 C C . LEU A 1 84 ? -6.879 -5.690 -4.350 1.00 94.88 84 LEU A C 1
ATOM 667 O O . LEU A 1 84 ? -7.141 -4.535 -4.665 1.00 94.88 84 LEU A O 1
ATOM 671 N N . PHE A 1 85 ? -7.506 -6.393 -3.403 1.00 93.38 85 PHE A N 1
ATOM 672 C CA . PHE A 1 85 ? -8.526 -5.945 -2.428 1.00 93.38 85 PHE A CA 1
ATOM 673 C C . PHE A 1 85 ? -9.294 -4.641 -2.693 1.00 93.38 85 PHE A C 1
ATOM 675 O O . PHE A 1 85 ? -8.718 -3.542 -2.534 1.00 93.38 85 PHE A O 1
#

Radius of gyration: 13.83 Å; chains: 1; bounding box: 21×34×36 Å

Secondary structure (DSSP, 8-state):
--TTS-HHHHTTHHHHS--TTS--EEE-SS--SS--EETTEEE----GGGTSEEEEEEEETTEEEEEEEE--S--S--PPPP---

pLDDT: mean 93.47, std 6.75, range [60.56, 98.69]

Sequence (85 aa):
MNRDMPTQEQLLFLKKEASNDLPFHFFGHVASANAFRIQNKVHLDTGCVHSNLLTAATIHNQSLKIKSIPSHHETTLDKKLPHLF

InterPro domains:
  IPR029052 Metallo-dependent phosphatase-like [G3DSA:3.60.21.10] (2-81)
  IPR029052 Metallo-dependent phosphatase-like [SSF56300] (19-61)